Protein AF-A0A521UNU6-F1 (afdb_monomer_lite)

Sequence (99 aa):
MHSTVGDMQRDDPQFIDALRDGRPLGDAKLEALRGLTTALVRGRGHAPSEVEAFVAAGYRVEQVLEVLVGVTMKTLSNYTNHLAATPLDKVFQARAWTP

Secondary structure (DSSP, 8-state):
-HHHHHHHH-S-HHHHHHHHHT---S-HHHHHHHHHHHHHHHTTT--HHHHHHHHHTT--TTHHHHHHHHHHHHHHHHHHHHHHTPPPPGGGGGG----

pLDDT: mean 95.61, std 4.39, range [64.31, 98.75]

Foldseek 3Di:
DVLVVVVVVDVCNVLSVCLLVVHDNPQQQVVLLSVLLVCCLVVVHDDPPSLVSNVVSPDDSVVSVVSVVVSVVVVVVVVVCVVVVPDDDPVCVVVDDDD

Radius of gyration: 14.75 Å; chains: 1; bounding box: 33×31×35 Å

Structure (mmCIF, N/CA/C/O backbone):
data_AF-A0A521UNU6-F1
#
_entry.id   AF-A0A521UNU6-F1
#
loop_
_atom_site.group_PDB
_atom_site.id
_atom_site.type_symbol
_atom_site.label_atom_id
_atom_site.label_alt_id
_atom_site.label_comp_id
_atom_site.label_asym_id
_atom_site.label_entity_id
_atom_site.label_seq_id
_atom_site.pdbx_PDB_ins_code
_atom_site.Cartn_x
_atom_site.Cartn_y
_atom_site.Cartn_z
_atom_site.occupancy
_atom_site.B_iso_or_equiv
_atom_site.auth_seq_id
_atom_site.auth_comp_id
_atom_site.auth_asym_id
_atom_site.auth_atom_id
_atom_site.pdbx_PDB_model_num
ATOM 1 N N . MET A 1 1 ? 5.715 -8.731 -10.212 1.00 88.38 1 MET A N 1
ATOM 2 C CA . MET A 1 1 ? 6.237 -9.532 -9.083 1.00 88.38 1 MET A CA 1
ATOM 3 C C . MET A 1 1 ? 5.185 -9.763 -7.995 1.00 88.38 1 MET A C 1
ATOM 5 O O . MET A 1 1 ? 4.671 -10.868 -7.957 1.00 88.38 1 MET A O 1
ATOM 9 N N . HIS A 1 2 ? 4.789 -8.782 -7.166 1.00 93.81 2 HIS A N 1
ATOM 10 C CA . HIS A 1 2 ? 3.873 -9.056 -6.034 1.00 93.81 2 HIS A CA 1
ATOM 11 C C . HIS A 1 2 ? 2.499 -9.629 -6.416 1.00 93.81 2 HIS A C 1
ATOM 13 O O . HIS A 1 2 ? 1.983 -10.436 -5.658 1.00 93.81 2 HIS A O 1
ATOM 19 N N . SER A 1 3 ? 1.924 -9.287 -7.576 1.00 93.94 3 SER A N 1
ATOM 20 C CA . SER A 1 3 ? 0.675 -9.928 -8.029 1.00 93.94 3 SER A CA 1
ATOM 21 C C . SER A 1 3 ? 0.850 -11.428 -8.267 1.00 93.94 3 SER A C 1
ATOM 23 O O . SER A 1 3 ? 0.056 -12.202 -7.762 1.00 93.94 3 SER A O 1
ATOM 25 N N . THR A 1 4 ? 1.942 -11.838 -8.923 1.00 93.88 4 THR A N 1
ATOM 26 C CA . THR A 1 4 ? 2.287 -13.258 -9.106 1.00 93.88 4 THR A CA 1
ATOM 27 C C . THR A 1 4 ? 2.456 -13.973 -7.765 1.00 93.88 4 THR A C 1
ATOM 29 O O . THR A 1 4 ? 1.970 -15.080 -7.595 1.00 93.88 4 THR A O 1
ATOM 32 N N . VAL A 1 5 ? 3.116 -13.336 -6.789 1.00 93.19 5 VAL A N 1
ATOM 33 C CA . VAL A 1 5 ? 3.254 -13.904 -5.436 1.00 93.19 5 VAL A CA 1
ATOM 34 C C . VAL A 1 5 ? 1.897 -13.996 -4.730 1.00 93.19 5 VAL A C 1
ATOM 36 O O . VAL A 1 5 ? 1.633 -14.986 -4.060 1.00 93.19 5 VAL A O 1
ATOM 39 N N . GLY A 1 6 ? 1.030 -12.995 -4.900 1.00 93.31 6 GLY A N 1
ATOM 40 C CA . GLY A 1 6 ? -0.332 -13.000 -4.371 1.00 93.31 6 GLY A CA 1
ATOM 41 C C . GLY A 1 6 ? -1.156 -14.171 -4.902 1.00 93.31 6 GLY A C 1
ATOM 42 O O . GLY A 1 6 ? -1.754 -14.882 -4.103 1.00 93.31 6 GLY A O 1
ATOM 43 N N . ASP A 1 7 ? -1.099 -14.425 -6.212 1.00 93.12 7 ASP A N 1
ATOM 44 C CA . ASP A 1 7 ? -1.766 -15.575 -6.844 1.00 93.12 7 ASP A CA 1
ATOM 45 C C . ASP A 1 7 ? -1.247 -16.922 -6.315 1.00 93.12 7 ASP A C 1
ATOM 47 O O . ASP A 1 7 ? -1.983 -17.897 -6.257 1.00 93.12 7 ASP A O 1
ATOM 51 N N . MET A 1 8 ? 0.031 -16.996 -5.927 1.00 92.00 8 MET A N 1
ATOM 52 C CA . MET A 1 8 ? 0.613 -18.209 -5.341 1.00 92.00 8 MET A CA 1
ATOM 53 C C . MET A 1 8 ? 0.229 -18.410 -3.870 1.00 92.00 8 MET A C 1
ATOM 55 O O . MET A 1 8 ? 0.203 -19.542 -3.396 1.00 92.00 8 MET A O 1
ATOM 59 N N . GLN A 1 9 ? 0.003 -17.325 -3.123 1.00 93.12 9 GLN A N 1
ATOM 60 C CA . GLN A 1 9 ? -0.330 -17.377 -1.694 1.00 93.12 9 GLN A CA 1
ATOM 61 C C . GLN A 1 9 ? -1.828 -17.510 -1.435 1.00 93.12 9 GLN A C 1
ATOM 63 O O . GLN A 1 9 ? -2.226 -18.005 -0.380 1.00 93.12 9 GLN A O 1
ATOM 68 N N . ARG A 1 10 ? -2.656 -17.037 -2.367 1.00 86.81 10 ARG A N 1
ATOM 69 C CA . ARG 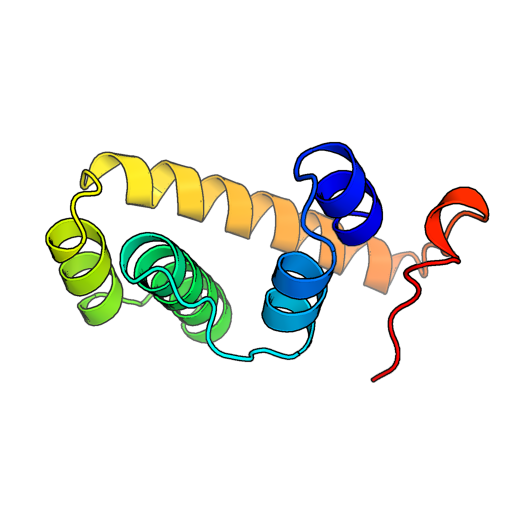A 1 10 ? -4.107 -17.037 -2.249 1.00 86.81 10 ARG A CA 1
ATOM 70 C C . ARG A 1 10 ? -4.699 -17.688 -3.490 1.00 86.81 10 ARG A C 1
ATOM 72 O O . ARG A 1 10 ? -4.494 -17.195 -4.593 1.00 86.81 10 ARG A O 1
ATOM 79 N N . ASP A 1 11 ? -5.490 -18.737 -3.288 1.00 87.62 11 ASP A N 1
ATOM 80 C CA . ASP A 1 11 ? -6.241 -19.412 -4.355 1.00 87.62 11 ASP A CA 1
ATOM 81 C C . ASP A 1 11 ? -7.494 -18.601 -4.753 1.00 87.62 11 ASP A C 1
ATOM 83 O O . ASP A 1 11 ? -8.631 -19.051 -4.655 1.00 87.62 11 ASP A O 1
ATOM 87 N N . ASP A 1 12 ? -7.282 -17.324 -5.085 1.00 91.50 12 ASP A N 1
ATOM 88 C CA . ASP A 1 12 ? -8.321 -16.351 -5.433 1.00 91.50 12 ASP A CA 1
ATOM 89 C C . ASP A 1 12 ? -7.729 -15.237 -6.322 1.00 91.50 12 ASP A C 1
ATOM 91 O O . ASP A 1 12 ? -7.432 -14.127 -5.858 1.00 91.50 12 ASP A O 1
ATOM 95 N N . PRO A 1 13 ? -7.518 -15.520 -7.621 1.00 90.62 13 PRO A N 1
ATOM 96 C CA . PRO A 1 13 ? -6.962 -14.547 -8.561 1.00 90.62 13 PRO A CA 1
ATOM 97 C C . PRO A 1 13 ? -7.840 -13.302 -8.737 1.00 90.62 13 PRO A C 1
ATOM 99 O O . PRO A 1 13 ? -7.323 -12.216 -8.999 1.00 90.62 13 PRO A O 1
ATOM 102 N N . GLN A 1 14 ? -9.161 -13.435 -8.560 1.00 92.94 14 GLN A N 1
ATOM 103 C CA . GLN A 1 14 ? -10.109 -12.327 -8.710 1.00 92.94 14 GLN A CA 1
ATOM 104 C C . GLN A 1 14 ? -9.941 -11.280 -7.611 1.00 92.94 14 GLN A C 1
ATOM 106 O O . GLN A 1 14 ? -10.096 -10.085 -7.871 1.00 92.94 14 GLN A O 1
ATOM 111 N N . PHE A 1 15 ? -9.589 -11.707 -6.398 1.00 94.69 15 PHE A N 1
ATOM 112 C CA . PHE A 1 15 ? -9.226 -10.798 -5.318 1.00 94.69 15 PHE A CA 1
ATOM 113 C C . PHE A 1 15 ? -7.946 -10.012 -5.632 1.00 94.69 15 PHE A C 1
ATOM 115 O O . PHE A 1 15 ? -7.892 -8.803 -5.397 1.00 94.69 15 PHE A O 1
ATOM 122 N N . ILE A 1 16 ? -6.925 -10.663 -6.203 1.00 94.81 16 ILE A N 1
ATOM 123 C CA . ILE A 1 16 ? -5.697 -9.976 -6.635 1.00 94.81 16 ILE A CA 1
ATOM 124 C C . ILE A 1 16 ? -6.005 -8.966 -7.743 1.00 94.81 16 ILE A C 1
ATOM 126 O O . ILE A 1 16 ? -5.487 -7.848 -7.706 1.00 94.81 16 ILE A O 1
ATOM 130 N N . ASP A 1 17 ? -6.884 -9.312 -8.681 1.00 94.19 17 ASP A N 1
ATOM 131 C CA . ASP A 1 17 ? -7.352 -8.379 -9.706 1.00 94.19 17 ASP A CA 1
ATOM 132 C C . ASP A 1 17 ? -8.109 -7.203 -9.085 1.00 94.19 17 ASP A C 1
ATOM 134 O O . ASP A 1 17 ? -7.831 -6.055 -9.413 1.00 94.19 17 ASP A O 1
ATOM 138 N N . ALA A 1 18 ? -8.996 -7.451 -8.117 1.00 95.00 18 ALA A N 1
ATOM 139 C CA . ALA A 1 18 ? -9.717 -6.383 -7.430 1.00 95.00 18 ALA A CA 1
ATOM 140 C C . ALA A 1 18 ? -8.765 -5.412 -6.714 1.00 95.00 18 ALA A C 1
ATOM 142 O O . ALA A 1 18 ? -8.924 -4.197 -6.838 1.00 95.00 18 ALA A O 1
ATOM 143 N N . LEU A 1 19 ? -7.730 -5.928 -6.040 1.00 94.19 19 LEU A N 1
ATOM 144 C CA . LEU A 1 19 ? -6.681 -5.112 -5.424 1.00 94.19 19 LEU A CA 1
ATOM 145 C C . LEU A 1 19 ? -5.935 -4.248 -6.444 1.00 94.19 19 LEU A C 1
ATOM 147 O O . LEU A 1 19 ? -5.679 -3.074 -6.177 1.00 94.19 19 LEU A O 1
ATOM 151 N N . ARG A 1 20 ? -5.569 -4.826 -7.593 1.00 93.94 20 ARG A N 1
ATOM 152 C CA . ARG A 1 20 ? -4.864 -4.109 -8.665 1.00 93.94 20 ARG A CA 1
ATOM 153 C C . ARG A 1 20 ? -5.741 -3.017 -9.270 1.00 93.94 20 ARG A C 1
ATOM 155 O O . ARG A 1 20 ? -5.279 -1.896 -9.434 1.00 93.94 20 ARG A O 1
ATOM 162 N N . ASP A 1 21 ? -7.004 -3.321 -9.525 1.00 93.69 21 ASP A N 1
ATOM 163 C CA . ASP A 1 21 ? -7.948 -2.403 -10.166 1.00 93.69 21 ASP A CA 1
ATOM 164 C C . ASP A 1 21 ? -8.518 -1.354 -9.193 1.00 93.69 21 ASP A C 1
ATOM 166 O O . ASP A 1 21 ? -9.273 -0.469 -9.593 1.00 93.69 21 ASP A O 1
ATOM 170 N N . GLY A 1 22 ? -8.216 -1.465 -7.895 1.00 92.69 22 GLY A N 1
ATOM 171 C CA . GLY A 1 22 ? -8.810 -0.624 -6.856 1.00 92.69 22 GLY A CA 1
ATOM 172 C C . GLY A 1 22 ? -10.309 -0.871 -6.644 1.00 92.69 22 GLY A C 1
ATOM 173 O O . GLY A 1 22 ? -11.005 0.016 -6.144 1.00 92.69 22 GLY A O 1
ATOM 174 N N . ARG A 1 23 ? -10.808 -2.054 -7.020 1.00 95.94 23 ARG A N 1
ATOM 175 C CA . ARG A 1 23 ? -12.199 -2.477 -6.814 1.00 95.94 23 ARG A CA 1
ATOM 176 C C . ARG A 1 23 ? -12.428 -2.951 -5.370 1.00 95.94 23 ARG A C 1
ATOM 178 O O . ARG A 1 23 ? -11.469 -3.353 -4.709 1.00 95.94 23 ARG A O 1
ATOM 185 N N . PRO A 1 24 ? -13.685 -2.936 -4.883 1.00 95.50 24 PRO A N 1
ATOM 186 C CA . PRO A 1 24 ? -14.013 -3.446 -3.556 1.00 95.50 24 PRO A CA 1
ATOM 187 C C . PRO A 1 24 ? -13.607 -4.913 -3.365 1.00 95.50 24 PRO A C 1
ATOM 189 O O . PRO A 1 24 ? -13.805 -5.735 -4.259 1.00 95.50 24 PRO A O 1
ATOM 192 N N . LEU A 1 25 ? -13.090 -5.243 -2.182 1.00 94.38 25 LEU A N 1
ATOM 193 C CA . LEU A 1 25 ? -12.547 -6.560 -1.836 1.00 94.38 25 LEU A CA 1
ATOM 194 C C . LEU A 1 25 ? -13.564 -7.522 -1.207 1.00 94.38 25 LEU A C 1
ATOM 196 O O . LEU A 1 25 ? -13.251 -8.691 -1.005 1.00 94.38 25 LEU A O 1
ATOM 200 N N . GLY A 1 26 ? -14.756 -7.039 -0.845 1.00 92.56 26 GLY A N 1
ATOM 201 C CA . GLY A 1 26 ? -15.789 -7.850 -0.184 1.00 92.56 26 GLY A CA 1
ATOM 202 C C . GLY A 1 26 ? -15.469 -8.255 1.263 1.00 92.56 26 GLY A C 1
ATOM 203 O O . GLY A 1 26 ? -16.267 -8.946 1.888 1.00 92.56 26 GLY A O 1
ATOM 204 N N . ASP A 1 27 ? -14.341 -7.800 1.811 1.00 95.50 27 ASP A N 1
ATOM 205 C CA . ASP A 1 27 ? -13.911 -8.029 3.190 1.00 95.50 27 ASP A CA 1
ATOM 206 C C . ASP A 1 27 ? -13.617 -6.675 3.850 1.00 95.50 27 ASP A C 1
ATOM 208 O O . ASP A 1 27 ? -12.678 -5.971 3.471 1.00 95.50 27 ASP A O 1
ATOM 212 N N . ALA A 1 28 ? -14.433 -6.303 4.839 1.00 96.56 28 ALA A N 1
ATOM 213 C CA . ALA A 1 28 ? -14.337 -5.009 5.514 1.00 96.56 28 ALA A CA 1
ATOM 214 C C . ALA A 1 28 ? -12.996 -4.806 6.240 1.00 96.56 28 ALA A C 1
ATOM 216 O O . ALA A 1 28 ? -12.498 -3.683 6.325 1.00 96.56 28 ALA A O 1
ATOM 217 N N . LYS A 1 29 ? -12.387 -5.887 6.738 1.00 97.75 29 LYS A N 1
ATOM 218 C CA . LYS A 1 29 ? -11.097 -5.834 7.419 1.00 97.75 29 LYS A CA 1
ATOM 219 C C . LYS A 1 29 ? -9.975 -5.589 6.410 1.00 97.75 29 LYS A C 1
ATOM 221 O O . LYS A 1 29 ? -9.151 -4.698 6.611 1.00 97.75 29 LYS A O 1
ATOM 226 N N . LEU A 1 30 ? -9.985 -6.293 5.279 1.00 97.56 30 LEU A N 1
ATOM 227 C CA . LEU A 1 30 ? -9.012 -6.059 4.203 1.00 97.56 30 LEU A CA 1
ATOM 228 C C . LEU A 1 30 ? -9.198 -4.692 3.530 1.00 97.56 30 LEU A C 1
ATOM 230 O O . LEU A 1 30 ? -8.212 -4.070 3.133 1.00 97.56 30 LEU A O 1
ATOM 234 N N . GLU A 1 31 ? -10.427 -4.181 3.458 1.00 98.06 31 GLU A N 1
ATOM 235 C CA . GLU A 1 31 ? -10.693 -2.812 3.009 1.00 98.06 31 GLU A CA 1
ATOM 236 C C . GLU A 1 31 ? -10.077 -1.764 3.932 1.00 98.06 31 GLU A C 1
ATOM 238 O O . GLU A 1 31 ? -9.442 -0.826 3.452 1.00 98.06 31 GLU A O 1
ATOM 243 N N . ALA A 1 32 ? -10.182 -1.941 5.251 1.00 98.44 32 ALA A N 1
ATOM 244 C CA . ALA A 1 32 ? -9.548 -1.034 6.203 1.00 98.44 32 ALA A CA 1
ATOM 245 C C . ALA A 1 32 ? -8.014 -1.039 6.059 1.00 98.44 32 ALA A C 1
ATOM 247 O O . ALA A 1 32 ? -7.384 0.020 6.062 1.00 98.44 32 ALA A O 1
ATOM 248 N 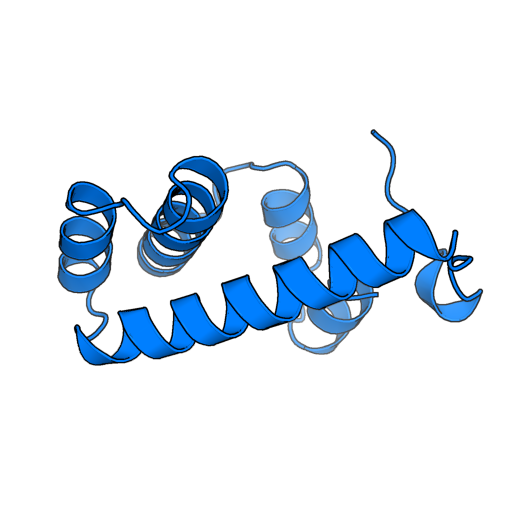N . LEU A 1 33 ? -7.407 -2.214 5.838 1.00 98.56 33 LEU A N 1
ATOM 249 C CA . LEU A 1 33 ? -5.974 -2.338 5.544 1.00 98.56 33 LEU A CA 1
ATOM 250 C C . LEU A 1 33 ? -5.583 -1.634 4.234 1.00 98.56 33 LEU A C 1
ATOM 252 O O . LEU A 1 33 ? -4.592 -0.897 4.198 1.00 98.56 33 LEU A O 1
ATOM 256 N N . ARG A 1 34 ? -6.353 -1.832 3.157 1.00 98.06 34 ARG A N 1
ATOM 257 C CA . ARG A 1 34 ? -6.133 -1.155 1.869 1.00 98.06 34 ARG A CA 1
ATOM 258 C C . ARG A 1 34 ? -6.270 0.361 2.011 1.00 98.06 34 ARG A C 1
ATOM 260 O O . ARG A 1 34 ? -5.448 1.099 1.460 1.00 98.06 34 ARG A O 1
ATOM 267 N N . GLY A 1 35 ? -7.278 0.812 2.755 1.00 98.12 35 GLY A N 1
ATOM 268 C CA . GLY A 1 35 ? -7.556 2.215 3.043 1.00 98.12 35 GLY A CA 1
ATOM 269 C C . GLY A 1 35 ? -6.386 2.883 3.755 1.00 98.12 35 GLY A C 1
ATOM 270 O O . GLY A 1 35 ? -5.806 3.825 3.212 1.00 98.12 35 GLY A O 1
ATOM 271 N N . LEU A 1 36 ? -5.963 2.328 4.896 1.00 98.75 36 LEU A N 1
ATOM 272 C CA . LEU A 1 36 ? -4.804 2.822 5.644 1.00 98.75 36 LEU A CA 1
ATOM 273 C C . LEU A 1 36 ? -3.540 2.848 4.780 1.00 98.75 36 LEU A C 1
ATOM 275 O O . LEU A 1 36 ? -2.864 3.870 4.707 1.00 98.75 36 LEU A O 1
ATOM 279 N N . THR A 1 37 ? -3.240 1.756 4.072 1.00 98.50 37 THR A N 1
ATOM 280 C CA . THR A 1 37 ? -2.050 1.672 3.208 1.00 98.50 37 THR A CA 1
ATOM 281 C C . THR A 1 37 ? -2.058 2.765 2.135 1.00 98.50 37 THR A C 1
ATOM 283 O O . THR A 1 37 ? -1.050 3.438 1.910 1.00 98.50 37 THR A O 1
ATOM 286 N N . THR A 1 38 ? -3.206 2.986 1.490 1.00 98.00 38 THR A N 1
ATOM 287 C CA . THR A 1 38 ? -3.365 4.006 0.445 1.00 98.00 38 THR A CA 1
ATOM 288 C C . THR A 1 38 ? -3.209 5.416 1.010 1.00 98.00 38 THR A C 1
ATOM 290 O O . THR A 1 38 ? -2.521 6.246 0.408 1.00 98.00 38 THR A O 1
ATOM 293 N N . ALA A 1 39 ? -3.816 5.689 2.166 1.00 98.25 39 ALA A N 1
ATOM 294 C CA . ALA A 1 39 ? -3.730 6.981 2.833 1.00 98.25 39 ALA A CA 1
ATOM 295 C C . ALA A 1 39 ? -2.305 7.283 3.307 1.00 98.25 39 ALA A C 1
ATOM 297 O O . ALA A 1 39 ? -1.817 8.384 3.074 1.00 98.25 39 ALA A O 1
ATOM 298 N N . LEU A 1 40 ? -1.581 6.302 3.854 1.00 98.44 40 LEU A N 1
ATOM 299 C CA . LEU A 1 40 ? -0.176 6.473 4.234 1.00 98.44 40 LEU A CA 1
ATOM 300 C C . LEU A 1 40 ? 0.708 6.823 3.031 1.00 98.44 40 LEU A C 1
ATOM 302 O O . LEU A 1 40 ? 1.540 7.724 3.132 1.00 98.44 40 LEU A O 1
ATOM 306 N N . VAL A 1 41 ? 0.519 6.161 1.884 1.00 97.94 41 VAL A N 1
ATOM 307 C CA . VAL A 1 41 ? 1.280 6.464 0.660 1.00 97.94 41 VAL A CA 1
ATOM 308 C C . VAL A 1 41 ? 0.963 7.874 0.149 1.00 97.94 41 VAL A C 1
ATOM 310 O O . VAL A 1 41 ? 1.876 8.658 -0.110 1.00 97.94 41 VAL A O 1
ATOM 313 N N . ARG A 1 42 ? -0.323 8.222 0.012 1.00 97.56 42 ARG A N 1
ATOM 314 C CA . ARG A 1 42 ? -0.755 9.511 -0.564 1.00 97.56 42 ARG A CA 1
ATOM 315 C C . ARG A 1 42 ? -0.511 10.690 0.377 1.00 97.56 42 ARG A C 1
ATOM 317 O O . ARG A 1 42 ? -0.025 11.730 -0.056 1.00 97.56 42 ARG A O 1
ATOM 324 N N . GLY A 1 43 ? -0.819 10.506 1.654 1.00 97.75 43 GLY A N 1
ATOM 325 C CA . GLY A 1 43 ? -0.645 11.476 2.732 1.00 97.75 43 GLY A CA 1
ATOM 326 C C . GLY A 1 43 ? 0.768 11.513 3.308 1.00 97.75 43 GLY A C 1
ATOM 327 O O . GLY A 1 43 ? 1.003 12.228 4.277 1.00 97.75 43 GLY A O 1
ATOM 328 N N . ARG A 1 44 ? 1.717 10.750 2.743 1.00 96.44 44 ARG A N 1
ATOM 329 C CA . ARG A 1 44 ? 3.124 10.697 3.181 1.00 96.44 44 ARG A CA 1
ATOM 330 C C . ARG A 1 44 ? 3.262 10.448 4.690 1.00 96.44 44 ARG A C 1
ATOM 332 O O . ARG A 1 44 ? 4.025 11.120 5.377 1.00 96.44 44 ARG A O 1
ATOM 339 N N . GLY A 1 45 ? 2.498 9.482 5.190 1.00 95.94 45 GLY A N 1
ATOM 340 C CA . GLY A 1 45 ? 2.460 9.097 6.601 1.00 95.94 45 GLY A CA 1
ATOM 341 C C . GLY A 1 45 ? 1.396 9.806 7.445 1.00 95.94 45 GLY A C 1
ATOM 342 O O . GLY A 1 45 ? 1.203 9.420 8.593 1.00 95.94 45 GLY A O 1
ATOM 343 N N . HIS A 1 46 ? 0.677 10.796 6.908 1.00 97.50 46 HIS A N 1
ATOM 344 C CA . HIS A 1 46 ? -0.409 11.466 7.624 1.00 97.50 46 HIS A CA 1
ATOM 345 C C . HIS A 1 46 ? -1.781 10.867 7.266 1.00 97.50 46 HIS A C 1
ATOM 347 O O . HIS A 1 46 ? -2.333 11.183 6.214 1.00 97.50 46 HIS A O 1
ATOM 353 N N . ALA A 1 47 ? -2.310 9.998 8.135 1.00 97.69 47 ALA A N 1
ATOM 354 C CA . ALA A 1 47 ? -3.575 9.276 7.923 1.00 97.69 47 ALA A CA 1
ATOM 355 C C . ALA A 1 47 ? -4.348 8.999 9.241 1.00 97.69 47 ALA A C 1
ATOM 357 O O . ALA A 1 47 ? -4.604 7.839 9.572 1.00 97.69 47 ALA A O 1
ATOM 358 N N . PRO A 1 48 ? -4.660 10.023 10.063 1.00 97.56 48 PRO A N 1
ATOM 359 C CA . PRO A 1 48 ? -5.259 9.812 11.385 1.00 97.56 48 PRO A CA 1
ATOM 360 C C . PRO A 1 48 ? -6.642 9.138 11.328 1.00 97.56 48 PRO A C 1
ATOM 362 O O . PRO A 1 48 ? -6.891 8.209 12.093 1.00 97.56 48 PRO A O 1
ATOM 365 N N . SER A 1 49 ? -7.506 9.529 10.383 1.00 98.25 49 SER A N 1
ATOM 366 C CA . SER A 1 49 ? -8.833 8.921 10.193 1.00 98.25 49 SER A CA 1
ATOM 367 C C . SER A 1 49 ? -8.749 7.447 9.805 1.00 98.25 49 SER A C 1
ATOM 369 O O . SER A 1 49 ? -9.519 6.621 10.293 1.00 98.25 49 SER A O 1
ATOM 371 N N . GLU A 1 50 ? -7.796 7.080 8.948 1.00 98.56 50 GLU A N 1
ATOM 372 C CA . GLU A 1 50 ? -7.651 5.692 8.514 1.00 98.56 50 GLU A CA 1
ATOM 373 C C . GLU A 1 50 ? -7.015 4.815 9.591 1.00 98.56 50 GLU A C 1
ATOM 375 O O . GLU A 1 50 ? -7.301 3.621 9.629 1.00 98.56 50 GLU A O 1
ATOM 380 N N . VAL A 1 51 ? -6.204 5.379 10.493 1.00 98.50 51 VAL A N 1
ATOM 381 C CA . VAL A 1 51 ? -5.728 4.659 11.685 1.00 98.50 51 VAL A CA 1
ATOM 382 C C . VAL A 1 51 ? -6.905 4.286 12.586 1.00 98.50 51 VAL A C 1
ATOM 384 O O . VAL A 1 51 ? -7.000 3.135 13.014 1.00 98.50 51 VAL A O 1
ATOM 387 N N . GLU A 1 52 ? -7.832 5.214 12.829 1.00 98.25 52 GLU A N 1
ATOM 388 C CA . GLU A 1 52 ? -9.046 4.936 13.604 1.00 98.25 52 GLU A CA 1
ATOM 389 C C . GLU A 1 52 ? -9.910 3.861 12.929 1.00 98.25 52 GLU A C 1
ATOM 391 O O . GLU A 1 52 ? -10.294 2.883 13.575 1.00 98.25 52 GLU A O 1
ATOM 396 N N . ALA A 1 53 ? -10.152 3.982 11.619 1.00 98.38 53 ALA A N 1
ATOM 397 C CA . ALA A 1 53 ? -10.915 2.995 10.852 1.00 98.38 53 ALA A CA 1
ATOM 398 C C . ALA A 1 53 ? -10.250 1.604 10.846 1.00 98.38 53 ALA A C 1
ATOM 400 O O . ALA A 1 53 ? -10.930 0.582 10.949 1.00 98.38 53 ALA A O 1
ATOM 401 N N . PHE A 1 54 ? -8.920 1.552 10.767 1.00 98.69 54 PHE A N 1
ATOM 402 C CA . PHE A 1 54 ? -8.139 0.318 10.819 1.00 98.69 54 PHE A CA 1
ATOM 403 C C . PHE A 1 54 ? -8.269 -0.385 12.174 1.00 98.69 54 PHE A C 1
ATOM 405 O O . PHE A 1 54 ? -8.528 -1.589 12.225 1.00 98.69 54 PHE A O 1
ATOM 412 N N . VAL A 1 55 ? -8.168 0.359 13.277 1.00 98.25 55 VAL A N 1
ATOM 413 C CA . VAL A 1 55 ? -8.362 -0.204 14.621 1.00 98.25 55 VAL A CA 1
ATOM 414 C C . VAL A 1 55 ? -9.817 -0.638 14.831 1.00 98.25 55 VAL A C 1
ATOM 416 O O . VAL A 1 55 ? -10.062 -1.732 15.341 1.00 98.25 55 VAL A O 1
ATOM 419 N N . ALA A 1 56 ? -10.789 0.150 14.363 1.00 98.31 56 ALA A N 1
ATOM 420 C CA . ALA A 1 56 ? -12.211 -0.197 14.423 1.00 98.31 56 ALA A CA 1
ATOM 421 C C . ALA A 1 56 ? -12.553 -1.483 13.644 1.00 98.31 56 ALA A C 1
ATOM 423 O O . ALA A 1 56 ? -13.449 -2.225 14.041 1.00 98.31 56 ALA A O 1
ATOM 424 N N . ALA A 1 57 ? -11.804 -1.798 12.582 1.00 98.31 57 ALA A N 1
ATOM 425 C CA . ALA A 1 57 ? -11.916 -3.053 11.835 1.00 98.31 57 ALA A CA 1
ATOM 426 C C . ALA A 1 57 ? -11.284 -4.272 12.551 1.00 98.31 57 ALA A C 1
ATOM 428 O O . ALA A 1 57 ? -11.241 -5.377 12.001 1.00 98.31 57 ALA A O 1
ATOM 429 N N . GLY A 1 58 ? -10.787 -4.096 13.780 1.00 98.31 58 GLY A N 1
ATOM 430 C CA . GLY A 1 58 ? -10.256 -5.168 14.623 1.00 98.31 58 GLY A CA 1
ATOM 431 C C . GLY A 1 58 ? -8.767 -5.455 14.422 1.00 98.31 58 GLY A C 1
ATOM 432 O O . GLY A 1 58 ? -8.318 -6.573 14.699 1.00 98.31 58 GLY A O 1
ATOM 433 N N . TYR A 1 59 ? -8.003 -4.491 13.907 1.00 98.69 59 TYR A N 1
ATOM 434 C CA . TYR A 1 59 ? -6.544 -4.498 14.006 1.00 98.69 59 TYR A CA 1
ATOM 435 C C . TYR A 1 59 ? -6.081 -3.789 15.279 1.00 98.69 59 TYR A C 1
ATOM 437 O O . TYR A 1 59 ? -6.804 -2.986 15.865 1.00 98.69 59 TYR A O 1
ATOM 445 N N . ARG A 1 60 ? -4.856 -4.074 15.717 1.00 98.38 60 ARG A N 1
ATOM 446 C CA . ARG A 1 60 ? -4.252 -3.372 16.851 1.00 98.38 60 ARG A CA 1
ATOM 447 C C . ARG A 1 60 ? -3.460 -2.158 16.389 1.00 98.38 60 ARG A C 1
ATOM 449 O O . ARG A 1 60 ? -2.938 -2.136 15.274 1.00 98.38 60 ARG A O 1
ATOM 456 N N . VAL A 1 61 ? -3.306 -1.181 17.280 1.00 96.06 61 VAL A N 1
ATOM 457 C CA . VAL A 1 61 ? -2.559 0.051 16.993 1.00 96.06 61 VAL A CA 1
ATOM 458 C C . VAL A 1 61 ? -1.098 -0.229 16.621 1.00 96.06 61 VAL A C 1
ATOM 460 O O . VAL A 1 61 ? -0.554 0.450 15.756 1.00 96.06 61 VAL A O 1
ATOM 463 N N . GLU A 1 62 ? -0.470 -1.275 17.173 1.00 97.50 62 GLU A N 1
ATOM 464 C CA . GLU A 1 62 ? 0.919 -1.618 16.832 1.00 97.50 62 GLU A CA 1
ATOM 465 C C . GLU A 1 62 ? 1.052 -2.095 15.379 1.00 97.50 62 GLU A C 1
ATOM 467 O O . GLU A 1 62 ? 2.085 -1.884 14.746 1.00 97.50 62 GLU A O 1
ATOM 472 N N . GLN A 1 63 ? -0.012 -2.674 14.812 1.00 98.69 63 GLN A N 1
ATOM 473 C CA . GLN A 1 63 ? -0.016 -3.153 13.428 1.00 98.69 63 GLN A CA 1
ATOM 474 C C . GLN A 1 63 ? 0.006 -2.000 12.416 1.00 98.69 63 GLN A C 1
ATOM 476 O O . GLN A 1 63 ? 0.376 -2.205 11.263 1.00 98.69 63 GLN A O 1
ATOM 481 N N . VAL A 1 64 ? -0.298 -0.767 12.836 1.00 98.25 64 VAL A N 1
ATOM 482 C CA . VAL A 1 64 ? -0.077 0.429 12.006 1.00 98.25 64 VAL A CA 1
ATOM 483 C C . VAL A 1 64 ? 1.409 0.574 11.663 1.00 98.25 64 VAL A C 1
ATOM 485 O O . VAL A 1 64 ? 1.750 0.916 10.531 1.00 98.25 64 VAL A O 1
ATOM 488 N N . LEU A 1 65 ? 2.306 0.262 12.607 1.00 97.81 65 LEU A N 1
ATOM 489 C CA . LEU A 1 65 ? 3.750 0.309 12.372 1.00 97.81 65 LEU A CA 1
ATOM 490 C C . LEU A 1 65 ? 4.207 -0.812 11.433 1.00 97.81 65 LEU A C 1
ATOM 492 O O . LEU A 1 65 ? 5.073 -0.578 10.594 1.00 97.81 65 LEU A O 1
ATOM 496 N N . GLU A 1 66 ? 3.597 -1.998 11.508 1.00 98.50 66 GLU A N 1
ATOM 497 C CA . GLU A 1 66 ? 3.855 -3.096 10.562 1.00 98.50 66 GLU A CA 1
ATOM 498 C C . GLU A 1 66 ? 3.491 -2.682 9.124 1.00 98.50 66 GLU A C 1
ATOM 500 O O . GLU A 1 66 ? 4.286 -2.861 8.197 1.00 98.50 66 GLU A O 1
ATOM 505 N N . VAL A 1 67 ? 2.325 -2.046 8.942 1.00 98.50 67 VAL A N 1
ATOM 506 C CA . VAL A 1 67 ? 1.902 -1.491 7.645 1.00 98.50 67 VAL A CA 1
ATOM 507 C C . VAL A 1 67 ? 2.870 -0.403 7.181 1.00 98.50 67 VAL A C 1
ATOM 509 O O . VAL A 1 67 ? 3.292 -0.411 6.022 1.00 98.50 67 VAL A O 1
ATOM 512 N N . LEU A 1 68 ? 3.277 0.504 8.075 1.00 97.88 68 LEU A N 1
ATOM 513 C CA . LEU A 1 68 ? 4.226 1.570 7.757 1.00 97.88 68 LEU A CA 1
ATOM 514 C C . LEU A 1 68 ? 5.577 1.014 7.283 1.00 97.88 68 LEU A C 1
ATOM 516 O O . LEU A 1 68 ? 6.122 1.517 6.303 1.00 97.88 68 LEU A O 1
ATOM 520 N N . VAL A 1 69 ? 6.099 -0.039 7.918 1.00 98.31 69 VAL A N 1
ATOM 521 C CA . VAL A 1 69 ? 7.327 -0.725 7.474 1.00 98.31 69 VAL A CA 1
ATOM 522 C C . VAL A 1 69 ? 7.159 -1.299 6.065 1.00 98.31 69 VAL A C 1
ATOM 524 O O . VAL A 1 69 ? 8.033 -1.126 5.214 1.00 98.31 69 VAL A O 1
ATOM 527 N N . GLY A 1 70 ? 6.018 -1.930 5.776 1.00 98.06 70 GLY A N 1
ATOM 528 C CA . GLY A 1 70 ? 5.703 -2.402 4.425 1.00 98.06 70 GLY A CA 1
ATOM 529 C C . GLY A 1 70 ? 5.687 -1.265 3.394 1.00 98.06 70 GLY A C 1
ATOM 530 O O . GLY A 1 70 ? 6.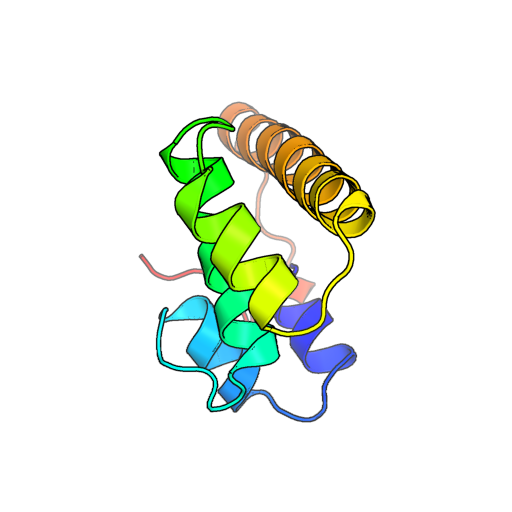295 -1.379 2.326 1.00 98.06 70 GLY A O 1
ATOM 531 N N . VAL A 1 71 ? 5.049 -0.140 3.731 1.00 98.31 71 VAL A N 1
ATOM 532 C CA . VAL A 1 71 ? 4.970 1.058 2.880 1.00 98.31 71 VAL A CA 1
ATOM 533 C C . VAL A 1 71 ? 6.352 1.661 2.622 1.00 98.31 71 VAL A C 1
ATOM 535 O O . VAL A 1 71 ? 6.664 1.988 1.474 1.00 98.31 71 VAL A O 1
ATOM 538 N N . THR A 1 72 ? 7.202 1.797 3.643 1.00 98.00 72 THR A N 1
ATOM 539 C CA . THR A 1 72 ? 8.541 2.392 3.489 1.00 98.00 72 THR A CA 1
ATOM 540 C C . THR A 1 72 ? 9.453 1.498 2.656 1.00 98.00 72 THR A C 1
ATOM 542 O O . THR A 1 72 ? 10.069 1.982 1.703 1.00 98.00 72 THR A O 1
ATOM 545 N N . MET A 1 73 ? 9.464 0.188 2.925 1.00 98.25 73 MET A N 1
ATOM 546 C CA . MET A 1 73 ? 10.207 -0.785 2.124 1.00 98.25 73 MET A CA 1
ATOM 547 C C . MET A 1 73 ? 9.763 -0.743 0.660 1.00 98.25 73 MET A C 1
ATOM 549 O O . MET A 1 73 ? 10.595 -0.752 -0.253 1.00 98.25 73 MET A O 1
ATOM 553 N N . LYS A 1 74 ? 8.449 -0.655 0.415 1.00 97.12 74 LYS A N 1
ATOM 554 C CA . LYS A 1 74 ? 7.935 -0.624 -0.952 1.00 97.12 74 LYS A CA 1
ATOM 555 C C . LYS A 1 74 ? 8.210 0.696 -1.655 1.00 97.12 74 LYS A C 1
ATOM 557 O O . LYS A 1 74 ? 8.539 0.675 -2.837 1.00 97.12 74 LYS A O 1
ATOM 562 N N . THR A 1 75 ? 8.145 1.812 -0.938 1.00 97.69 75 THR A N 1
ATOM 563 C CA . THR A 1 75 ? 8.529 3.129 -1.459 1.00 97.69 75 THR A CA 1
ATOM 564 C C . THR A 1 75 ? 9.980 3.113 -1.925 1.00 97.69 75 THR A C 1
ATOM 566 O O . THR A 1 75 ? 10.245 3.437 -3.082 1.00 97.69 75 THR A O 1
ATOM 569 N N . LEU A 1 76 ? 10.900 2.642 -1.076 1.00 98.19 76 LEU A N 1
ATOM 570 C CA . LEU A 1 76 ? 12.312 2.496 -1.426 1.00 98.19 76 LEU A CA 1
ATOM 571 C C . LEU A 1 76 ? 12.489 1.607 -2.664 1.00 98.19 76 LEU A C 1
ATOM 573 O O . LEU A 1 76 ? 13.081 2.035 -3.649 1.00 98.19 76 LEU A O 1
ATOM 577 N N . SER A 1 77 ? 11.910 0.403 -2.650 1.00 97.75 77 SER A N 1
ATOM 578 C CA . SER A 1 77 ? 12.002 -0.546 -3.767 1.00 97.75 77 SER A CA 1
ATOM 579 C C . SER A 1 77 ? 11.441 0.020 -5.077 1.00 97.75 77 SER A C 1
ATOM 581 O O . SER A 1 77 ? 12.048 -0.157 -6.134 1.00 97.75 77 SER A O 1
ATOM 583 N N . ASN A 1 78 ? 10.298 0.707 -5.037 1.00 96.50 78 ASN A N 1
ATOM 584 C CA . ASN A 1 78 ? 9.703 1.322 -6.223 1.00 96.50 78 ASN A CA 1
ATOM 585 C C . ASN A 1 78 ? 10.604 2.427 -6.775 1.00 96.50 78 ASN A C 1
ATOM 587 O O . ASN A 1 78 ? 10.851 2.462 -7.976 1.00 96.50 78 ASN A O 1
ATOM 591 N N . TYR A 1 79 ? 11.144 3.287 -5.910 1.00 98.06 79 TYR A N 1
ATOM 592 C CA . TYR A 1 79 ? 12.033 4.368 -6.333 1.00 98.06 79 TYR A CA 1
ATOM 593 C C . TYR A 1 79 ? 13.331 3.829 -6.925 1.00 98.06 79 TYR A C 1
ATOM 595 O O . TYR A 1 79 ? 13.741 4.286 -7.988 1.00 98.06 79 TYR A O 1
ATOM 603 N N . THR A 1 80 ? 13.934 2.814 -6.302 1.00 98.31 80 THR A N 1
ATOM 604 C CA . THR A 1 80 ? 15.100 2.124 -6.862 1.00 98.31 80 THR A CA 1
ATOM 605 C C . THR A 1 80 ? 14.802 1.580 -8.257 1.00 98.31 80 THR A C 1
ATOM 607 O O . THR A 1 80 ? 15.569 1.846 -9.176 1.00 98.31 80 THR A O 1
ATOM 610 N N . ASN A 1 81 ? 13.679 0.878 -8.446 1.00 96.75 81 ASN A N 1
ATOM 611 C CA . ASN A 1 81 ? 13.327 0.317 -9.753 1.00 96.75 81 ASN A CA 1
ATOM 612 C C . ASN A 1 81 ? 13.062 1.389 -10.815 1.00 96.75 81 ASN A C 1
ATOM 614 O O . ASN A 1 81 ? 13.458 1.211 -11.964 1.00 96.75 81 ASN A O 1
ATOM 618 N N . HIS A 1 82 ? 12.429 2.504 -10.443 1.00 96.12 82 HIS A N 1
ATOM 619 C CA . HIS A 1 82 ? 12.212 3.622 -11.361 1.00 96.12 82 HIS A CA 1
ATOM 620 C C . HIS A 1 82 ? 13.533 4.284 -11.774 1.00 96.12 82 HIS A C 1
ATOM 622 O O . HIS A 1 82 ? 13.748 4.518 -12.958 1.00 96.12 82 HIS A O 1
ATOM 628 N N . LEU A 1 83 ? 14.428 4.555 -10.818 1.00 98.19 83 LEU A N 1
ATOM 629 C CA . LEU A 1 83 ? 15.716 5.207 -11.079 1.00 98.19 83 LEU A CA 1
ATOM 630 C C . LEU A 1 83 ? 16.674 4.318 -11.880 1.00 98.19 83 LEU A C 1
ATOM 632 O O . LEU A 1 83 ? 17.389 4.814 -12.744 1.00 98.19 83 LEU A O 1
ATOM 636 N N . ALA A 1 84 ? 16.687 3.015 -11.599 1.00 98.06 84 ALA A N 1
ATOM 637 C CA . ALA A 1 84 ? 17.548 2.051 -12.279 1.00 98.06 84 ALA A CA 1
ATOM 638 C C . ALA A 1 84 ? 16.951 1.512 -13.592 1.00 98.06 84 ALA A C 1
ATOM 640 O O . ALA A 1 84 ? 17.6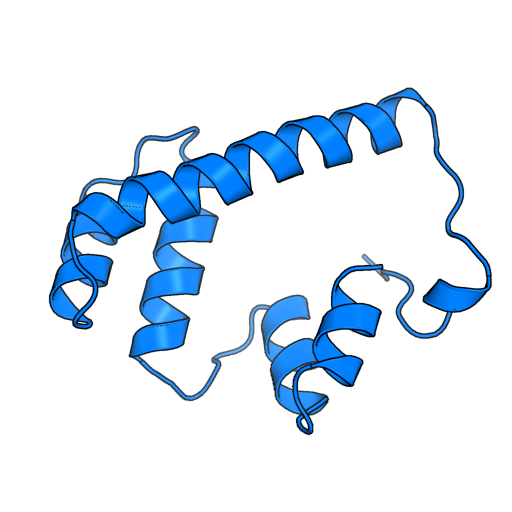14 0.732 -14.272 1.00 98.06 84 ALA A O 1
ATOM 641 N N . ALA A 1 85 ? 15.710 1.889 -13.932 1.00 96.19 85 ALA A N 1
ATOM 642 C CA . ALA A 1 85 ? 14.947 1.323 -15.045 1.00 96.19 85 ALA A CA 1
ATOM 643 C C . ALA A 1 85 ? 14.961 -0.220 -15.047 1.00 96.19 85 ALA A C 1
ATOM 645 O O . ALA A 1 85 ? 15.155 -0.855 -16.086 1.00 96.19 85 ALA A O 1
ATOM 646 N N . THR A 1 86 ? 14.785 -0.827 -13.866 1.00 96.06 86 THR A N 1
ATOM 647 C CA . THR A 1 86 ? 14.873 -2.283 -13.696 1.00 96.06 86 THR A CA 1
ATOM 648 C C . THR A 1 86 ? 13.853 -2.985 -14.602 1.00 96.06 86 THR A C 1
ATOM 650 O O . THR A 1 86 ? 12.650 -2.731 -14.465 1.00 96.06 86 THR A O 1
ATOM 653 N N . PRO A 1 87 ? 14.282 -3.880 -15.513 1.00 95.25 87 PRO A N 1
ATOM 654 C CA . PRO A 1 87 ? 13.364 -4.589 -16.393 1.00 95.25 87 PRO A CA 1
ATOM 655 C C . PRO A 1 87 ? 12.514 -5.600 -15.615 1.00 95.25 87 PRO A C 1
ATOM 657 O O . PRO A 1 87 ? 12.922 -6.135 -14.585 1.00 95.25 87 PRO A O 1
ATOM 660 N N . LEU A 1 88 ? 11.322 -5.899 -16.134 1.00 94.88 88 LEU A N 1
ATOM 661 C CA . LEU A 1 88 ? 10.468 -6.939 -15.568 1.00 94.88 88 LEU A CA 1
ATOM 662 C C . LEU A 1 88 ? 10.976 -8.330 -15.971 1.00 94.88 88 LEU A C 1
ATOM 664 O O . LEU A 1 88 ? 10.963 -8.677 -17.156 1.00 94.88 88 LEU A O 1
ATOM 668 N N . ASP A 1 89 ? 11.337 -9.153 -14.986 1.00 95.88 89 ASP A N 1
ATOM 669 C CA . ASP A 1 89 ? 11.742 -10.538 -15.234 1.00 95.88 89 ASP A CA 1
ATOM 670 C 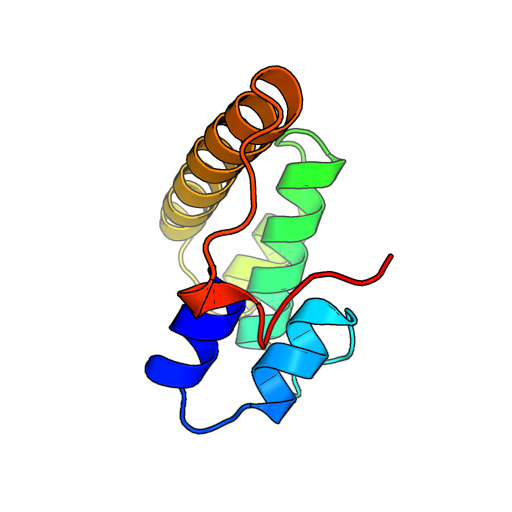C . ASP A 1 89 ? 10.651 -11.344 -15.947 1.00 95.88 89 ASP A C 1
ATOM 672 O O . ASP A 1 89 ? 9.456 -11.219 -15.662 1.00 95.88 89 ASP A O 1
ATOM 676 N N . LYS A 1 90 ? 11.082 -12.247 -16.837 1.00 95.38 90 LYS A N 1
ATOM 677 C CA . LYS A 1 90 ? 10.199 -13.088 -17.666 1.00 95.38 90 LYS A CA 1
ATOM 678 C C . LYS A 1 90 ? 9.149 -13.845 -16.851 1.00 95.38 90 LYS A C 1
ATOM 680 O O . LYS A 1 90 ? 8.001 -13.934 -17.271 1.00 95.38 90 LYS A O 1
ATOM 685 N N . VAL A 1 91 ? 9.522 -14.333 -15.668 1.00 94.31 91 VAL A N 1
ATOM 686 C CA . VAL A 1 91 ? 8.630 -15.090 -14.773 1.00 94.31 91 VAL A CA 1
ATOM 687 C C . VAL A 1 91 ? 7.440 -14.271 -14.259 1.00 94.31 91 VAL A C 1
ATOM 689 O O . VAL A 1 91 ? 6.429 -14.844 -13.870 1.00 94.31 91 VAL A O 1
ATOM 692 N N . PHE A 1 92 ? 7.517 -12.937 -14.286 1.00 95.25 92 PHE A N 1
ATOM 693 C CA . PHE A 1 92 ? 6.444 -12.051 -13.827 1.00 95.25 92 PHE A CA 1
ATOM 694 C C . PHE A 1 92 ? 5.616 -11.439 -14.966 1.00 95.25 92 PHE A C 1
ATOM 696 O O . PHE A 1 92 ? 4.675 -10.694 -14.686 1.00 95.25 92 PHE A O 1
ATOM 703 N N . GLN A 1 93 ? 5.936 -11.738 -16.230 1.00 94.81 93 GLN A N 1
ATOM 704 C CA . GLN A 1 93 ? 5.300 -11.122 -17.404 1.00 94.81 93 GLN A CA 1
ATOM 705 C C . GLN A 1 93 ? 3.793 -11.391 -17.485 1.00 94.81 93 GLN A C 1
ATOM 707 O O . GLN A 1 93 ? 3.039 -10.507 -17.879 1.00 94.81 93 GLN A O 1
ATOM 712 N N . ALA A 1 94 ? 3.326 -12.554 -17.017 1.00 92.88 94 ALA A N 1
ATOM 713 C CA . ALA A 1 94 ? 1.897 -12.888 -16.977 1.00 92.88 94 ALA A CA 1
ATOM 714 C C . ALA A 1 94 ? 1.054 -11.911 -16.128 1.00 92.88 94 ALA A C 1
ATOM 716 O O . ALA A 1 94 ? -0.154 -11.812 -16.312 1.00 92.88 94 ALA A O 1
ATOM 717 N N . ARG A 1 95 ? 1.686 -11.174 -15.203 1.00 93.88 95 ARG A N 1
ATOM 718 C CA . ARG A 1 95 ? 1.055 -10.140 -14.366 1.00 93.88 95 ARG A CA 1
ATOM 719 C C . ARG A 1 95 ? 1.672 -8.754 -14.588 1.00 93.88 95 ARG A C 1
ATOM 721 O O . ARG A 1 95 ? 1.705 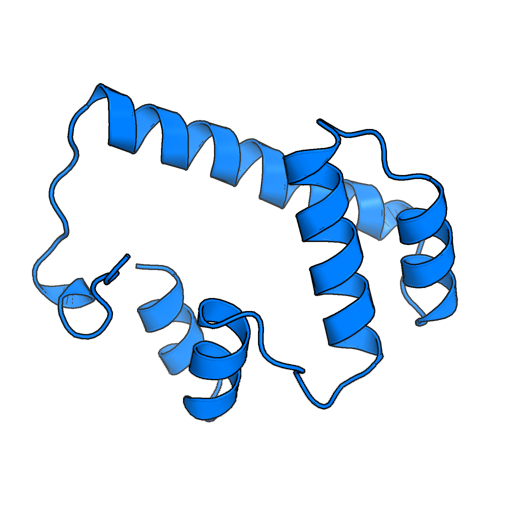-7.938 -13.655 1.00 93.88 95 ARG A O 1
ATOM 728 N N . ALA A 1 96 ? 2.180 -8.489 -15.795 1.00 94.00 96 ALA A N 1
ATOM 729 C CA . ALA A 1 96 ? 2.665 -7.168 -16.184 1.00 94.00 96 ALA A CA 1
ATOM 730 C C . ALA A 1 96 ? 1.608 -6.086 -15.891 1.00 94.00 96 ALA A C 1
ATOM 732 O O . ALA A 1 96 ? 0.401 -6.339 -15.900 1.00 94.00 96 ALA A O 1
ATOM 733 N N . TRP A 1 97 ? 2.062 -4.889 -15.525 1.00 89.69 97 TRP A N 1
ATOM 734 C CA . TRP A 1 97 ? 1.159 -3.772 -15.260 1.00 89.69 97 TRP A CA 1
ATOM 735 C C . TRP A 1 97 ? 0.816 -3.055 -16.565 1.00 89.69 97 TRP A C 1
ATOM 737 O O . TRP A 1 97 ? 1.722 -2.711 -17.323 1.00 89.69 97 TRP A O 1
ATOM 747 N N . THR A 1 98 ? -0.471 -2.809 -16.797 1.00 80.62 98 THR A N 1
ATOM 748 C CA . THR A 1 98 ? -0.979 -1.943 -17.866 1.00 80.62 98 THR A CA 1
ATOM 749 C C . THR A 1 98 ? -1.570 -0.693 -17.210 1.00 80.62 98 THR A C 1
ATOM 751 O O . THR A 1 98 ? -2.494 -0.854 -16.411 1.00 80.62 98 THR A O 1
ATOM 754 N N . PRO A 1 99 ? -1.007 0.504 -17.450 1.00 64.31 99 PRO A N 1
ATOM 755 C CA . PRO A 1 99 ? -1.540 1.760 -16.923 1.00 64.31 99 PRO A CA 1
ATOM 756 C C . PRO A 1 99 ? -2.963 2.056 -17.394 1.00 64.31 99 PRO A C 1
ATOM 758 O O . PRO A 1 99 ? -3.305 1.641 -18.526 1.00 64.31 99 PRO A O 1
#